Protein AF-A0A7Y4QKM7-F1 (afdb_monomer_lite)

Structure (mmCIF, N/CA/C/O backbone):
data_AF-A0A7Y4QKM7-F1
#
_entry.id   AF-A0A7Y4QKM7-F1
#
loop_
_atom_site.group_PDB
_atom_site.id
_atom_site.type_symbol
_atom_site.label_atom_id
_atom_site.label_alt_id
_atom_site.label_comp_id
_atom_site.label_asym_id
_atom_site.label_entity_id
_atom_site.label_seq_id
_atom_site.pdbx_PDB_ins_code
_atom_site.Cartn_x
_atom_site.Cartn_y
_atom_site.Cartn_z
_atom_site.occupancy
_atom_site.B_iso_or_equiv
_atom_site.auth_seq_id
_atom_site.auth_comp_id
_atom_site.auth_asym_id
_atom_site.auth_atom_id
_atom_site.pdbx_PDB_model_num
ATOM 1 N N . MET A 1 1 ? 19.599 -1.900 3.743 1.00 33.81 1 MET A N 1
ATOM 2 C CA . MET A 1 1 ? 18.566 -2.594 4.542 1.00 33.81 1 MET A CA 1
ATOM 3 C C . MET A 1 1 ? 18.642 -2.094 5.980 1.00 33.81 1 MET A C 1
ATOM 5 O O . MET A 1 1 ? 19.580 -2.445 6.684 1.00 33.81 1 MET A O 1
ATOM 9 N N . SER A 1 2 ? 17.738 -1.199 6.388 1.00 35.00 2 SER A N 1
ATOM 10 C CA . SER A 1 2 ? 17.684 -0.712 7.773 1.00 35.00 2 SER A CA 1
ATOM 11 C C . SER A 1 2 ? 17.076 -1.806 8.649 1.00 35.00 2 SER A C 1
ATOM 13 O O . SER A 1 2 ? 15.946 -2.225 8.409 1.00 35.00 2 SER A O 1
ATOM 15 N N . LYS A 1 3 ? 17.832 -2.317 9.627 1.00 39.66 3 LYS A N 1
ATOM 16 C CA . LYS A 1 3 ? 17.304 -3.240 10.639 1.00 39.66 3 LYS A CA 1
ATOM 17 C C . LYS A 1 3 ? 16.302 -2.454 11.489 1.00 39.66 3 LYS A C 1
ATOM 19 O O . LYS A 1 3 ? 16.718 -1.672 12.341 1.00 39.66 3 LYS A O 1
ATOM 24 N N . SER A 1 4 ? 15.004 -2.633 11.236 1.00 43.00 4 SER A N 1
ATOM 25 C CA . SER A 1 4 ? 13.949 -2.110 12.109 1.00 43.00 4 SER A CA 1
ATOM 26 C C . SER A 1 4 ? 14.208 -2.616 13.532 1.00 43.00 4 SER A C 1
ATOM 28 O O . SER A 1 4 ? 14.198 -3.823 13.784 1.00 43.00 4 SER A O 1
ATOM 30 N N . LYS A 1 5 ? 14.558 -1.711 14.452 1.00 53.97 5 LYS A N 1
ATOM 31 C CA . LYS A 1 5 ? 14.761 -2.053 15.863 1.00 53.97 5 LYS A CA 1
ATOM 32 C C . LYS A 1 5 ? 13.386 -2.349 16.463 1.00 53.97 5 LYS A C 1
ATOM 34 O O . LYS A 1 5 ? 12.591 -1.423 16.593 1.00 53.97 5 LYS A O 1
ATOM 39 N N . LYS A 1 6 ? 13.137 -3.609 16.844 1.00 67.38 6 LYS A N 1
ATOM 40 C CA . LYS A 1 6 ? 11.941 -4.010 17.607 1.00 67.38 6 LYS A CA 1
ATOM 41 C C . LYS A 1 6 ? 11.768 -3.097 18.825 1.00 67.38 6 LYS A C 1
ATOM 43 O O . LYS A 1 6 ? 12.729 -2.856 19.565 1.00 67.38 6 LYS A O 1
ATOM 48 N N . SER A 1 7 ? 10.573 -2.544 19.000 1.00 76.38 7 SER A N 1
ATOM 49 C CA . SER A 1 7 ? 10.248 -1.684 20.134 1.00 76.38 7 SER A CA 1
ATOM 50 C C . SER A 1 7 ? 10.134 -2.535 21.395 1.00 76.38 7 SER A C 1
ATOM 52 O O . SER A 1 7 ? 9.616 -3.646 21.365 1.00 76.38 7 SER A O 1
ATOM 54 N N . LYS A 1 8 ? 10.537 -1.993 22.551 1.00 82.56 8 LYS A N 1
ATOM 55 C CA . LYS A 1 8 ? 10.264 -2.635 23.853 1.00 82.56 8 LYS A CA 1
ATOM 56 C C . LYS A 1 8 ? 8.764 -2.748 24.159 1.00 82.56 8 LYS A C 1
ATOM 58 O O . LYS A 1 8 ? 8.395 -3.470 25.070 1.00 82.56 8 LYS A O 1
ATOM 63 N N . LEU A 1 9 ? 7.921 -2.016 23.426 1.00 86.00 9 LEU A N 1
ATOM 64 C CA . LEU A 1 9 ? 6.465 -2.100 23.536 1.00 86.00 9 LEU A CA 1
ATOM 65 C C . LEU A 1 9 ? 5.876 -3.282 22.748 1.00 86.00 9 LEU A C 1
ATOM 67 O O . LEU A 1 9 ? 4.757 -3.683 23.050 1.00 86.00 9 LEU A O 1
ATOM 71 N N . ASP A 1 10 ? 6.626 -3.871 21.805 1.00 85.94 10 ASP A N 1
ATOM 72 C CA . ASP A 1 10 ? 6.141 -4.963 20.941 1.00 85.94 10 ASP A CA 1
ATOM 73 C C . ASP A 1 10 ? 5.737 -6.195 21.760 1.00 85.94 10 ASP A C 1
ATOM 75 O O . ASP A 1 10 ? 4.755 -6.860 21.446 1.00 85.94 10 ASP A O 1
ATOM 79 N N . GLN A 1 11 ? 6.441 -6.462 22.865 1.00 89.56 11 GLN A N 1
ATOM 80 C CA . GLN A 1 11 ? 6.117 -7.566 23.777 1.00 89.56 11 GLN A CA 1
ATOM 81 C C . GLN A 1 11 ? 4.780 -7.381 24.516 1.00 89.56 11 GLN A C 1
ATOM 83 O O . GLN A 1 11 ? 4.226 -8.350 25.017 1.00 89.56 11 GLN A O 1
ATOM 88 N N . PHE A 1 12 ? 4.258 -6.152 24.564 1.00 93.00 12 PHE A N 1
ATOM 89 C CA . PHE A 1 12 ? 2.986 -5.810 25.204 1.00 93.00 12 PHE A CA 1
ATOM 90 C C . PHE A 1 12 ? 1.899 -5.444 24.187 1.00 93.00 12 PHE A C 1
ATOM 92 O O . PHE A 1 12 ? 0.858 -4.920 24.573 1.00 93.00 12 PHE A O 1
ATOM 99 N N . ALA A 1 13 ? 2.129 -5.674 22.888 1.00 87.75 13 ALA A N 1
ATOM 100 C CA . ALA A 1 13 ? 1.221 -5.249 21.824 1.00 87.75 13 ALA A CA 1
ATOM 101 C C . ALA A 1 13 ? -0.224 -5.734 22.035 1.00 87.75 13 ALA A C 1
ATOM 103 O O . ALA A 1 13 ? -1.151 -4.939 21.904 1.00 87.75 13 ALA A O 1
ATOM 104 N N . GLY A 1 14 ? -0.402 -7.009 22.401 1.00 88.38 14 GLY A N 1
ATOM 105 C CA . GLY A 1 14 ? -1.720 -7.603 22.648 1.00 88.38 14 GLY A CA 1
ATOM 106 C C . GLY A 1 14 ? -2.456 -6.922 23.802 1.00 88.38 14 GLY A C 1
ATOM 107 O O . GLY A 1 14 ? -3.531 -6.367 23.603 1.00 88.38 14 GLY A O 1
ATOM 108 N N . THR A 1 15 ? -1.830 -6.867 24.978 1.00 93.62 15 THR A N 1
ATOM 109 C CA . THR A 1 15 ? -2.421 -6.252 26.176 1.00 93.62 15 THR A CA 1
ATOM 110 C C . THR A 1 15 ? -2.696 -4.762 25.988 1.00 93.62 15 THR A C 1
ATOM 112 O O . THR A 1 15 ? -3.751 -4.272 26.376 1.00 93.62 15 THR A O 1
ATOM 115 N N . LEU A 1 16 ? -1.789 -4.022 25.341 1.00 91.38 16 LEU A N 1
ATOM 116 C CA . LEU A 1 16 ? -2.011 -2.606 25.043 1.00 91.38 16 LEU A CA 1
ATOM 117 C C . LEU A 1 16 ? -3.180 -2.401 24.072 1.00 91.38 16 LEU A C 1
ATOM 119 O O . LEU A 1 16 ? -3.938 -1.451 24.243 1.00 91.38 16 LEU A O 1
ATOM 123 N N . ALA A 1 17 ? -3.359 -3.290 23.090 1.00 89.38 17 ALA A N 1
ATOM 124 C CA . ALA A 1 17 ? -4.513 -3.252 22.197 1.00 89.38 17 ALA A CA 1
ATOM 125 C C . ALA A 1 17 ? -5.827 -3.580 22.929 1.00 89.38 17 ALA A C 1
ATOM 127 O O . ALA A 1 17 ? -6.848 -2.959 22.646 1.00 89.38 17 ALA A O 1
ATOM 128 N N . GLU A 1 18 ? -5.816 -4.516 23.880 1.00 92.75 18 GLU A N 1
ATOM 129 C CA . GLU A 1 18 ? -6.980 -4.836 24.720 1.00 92.75 18 GLU A CA 1
ATOM 130 C C . GLU A 1 18 ? -7.373 -3.652 25.609 1.00 92.75 18 GLU A C 1
ATOM 132 O O . GLU A 1 18 ? -8.519 -3.208 25.572 1.00 92.75 18 GLU A O 1
ATOM 137 N N . MET A 1 19 ? -6.408 -3.066 26.324 1.00 94.50 19 MET A N 1
ATOM 138 C CA . MET A 1 19 ? -6.629 -1.872 27.146 1.00 94.50 19 MET A CA 1
ATOM 139 C C . MET A 1 19 ? -7.175 -0.700 26.320 1.00 94.50 19 MET A C 1
ATOM 141 O O . MET A 1 19 ? -7.978 0.095 26.808 1.00 94.50 19 MET A O 1
ATOM 145 N N . ASP A 1 20 ? -6.748 -0.584 25.064 1.00 90.94 20 ASP A N 1
ATOM 146 C CA . ASP A 1 20 ? -7.218 0.450 24.150 1.00 90.94 20 ASP A CA 1
ATOM 147 C C . ASP A 1 20 ? -8.671 0.227 23.708 1.00 90.94 20 ASP A C 1
ATOM 149 O O . ASP A 1 20 ? -9.471 1.165 23.685 1.00 90.94 20 ASP A O 1
ATOM 153 N N . VAL A 1 21 ? -9.052 -1.028 23.448 1.00 89.94 21 VAL A N 1
ATOM 154 C CA . VAL A 1 21 ? -10.447 -1.424 23.191 1.00 89.94 21 VAL A CA 1
ATOM 155 C C . VAL A 1 21 ? -11.330 -1.175 24.418 1.00 89.94 21 VAL A C 1
ATOM 157 O O . VAL A 1 21 ? -12.457 -0.698 24.277 1.00 89.94 21 VAL A O 1
ATOM 160 N N . GLU A 1 22 ? -10.806 -1.416 25.620 1.00 94.00 22 GLU A N 1
ATOM 161 C CA . GLU A 1 22 ? -11.453 -1.087 26.898 1.00 94.00 22 GLU A CA 1
ATOM 162 C C . GLU A 1 22 ? -11.501 0.421 27.198 1.00 94.00 22 GLU A C 1
ATOM 164 O O . GLU A 1 22 ? -12.053 0.832 28.220 1.00 94.00 22 GLU A O 1
ATOM 169 N N . LYS A 1 23 ? -10.953 1.260 26.308 1.00 92.44 23 LYS A N 1
ATOM 170 C CA . LYS A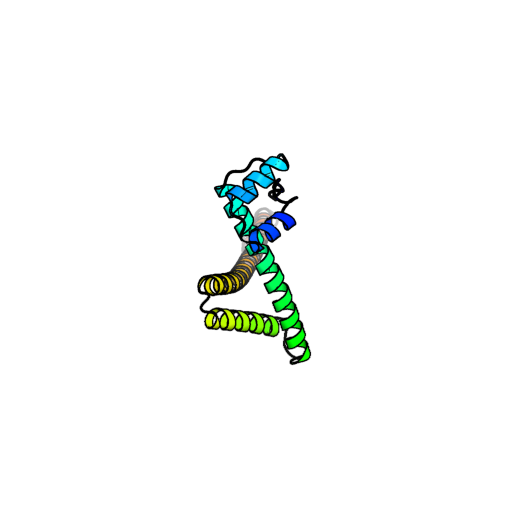 1 23 ? -10.883 2.721 26.443 1.00 92.44 23 LYS A CA 1
ATOM 171 C C . LYS A 1 23 ? -10.118 3.183 27.687 1.00 92.44 23 LYS A C 1
ATOM 173 O O . LYS A 1 23 ? -10.428 4.243 28.237 1.00 92.44 23 LYS A O 1
ATOM 178 N N . LYS A 1 24 ? -9.110 2.422 28.125 1.00 94.19 24 LYS A N 1
ATOM 179 C CA . LYS A 1 24 ? -8.171 2.885 29.154 1.00 94.19 24 LYS A CA 1
ATOM 180 C C . LYS A 1 24 ? -7.445 4.133 28.661 1.00 94.19 24 LYS A C 1
ATOM 182 O O . LYS A 1 24 ? -7.097 4.266 27.488 1.00 94.19 24 LYS A O 1
ATOM 187 N N . THR A 1 25 ? -7.211 5.063 29.572 1.00 95.88 25 THR A N 1
ATOM 188 C CA . THR A 1 25 ? -6.471 6.289 29.291 1.00 95.88 25 THR A CA 1
ATOM 189 C C . THR A 1 25 ? -4.981 6.003 29.106 1.00 95.88 25 THR A C 1
ATOM 191 O O . THR A 1 25 ? -4.430 5.025 29.620 1.00 95.88 25 THR A O 1
ATOM 194 N N . ILE A 1 26 ? -4.291 6.913 28.413 1.00 92.94 26 ILE A N 1
ATOM 195 C CA . ILE A 1 26 ? -2.835 6.848 28.230 1.00 92.94 26 ILE A CA 1
ATOM 196 C C . ILE A 1 26 ? -2.104 6.789 29.577 1.00 92.94 26 ILE A C 1
ATOM 198 O O . ILE A 1 26 ? -1.101 6.089 29.694 1.00 92.94 26 ILE A O 1
ATOM 202 N N . ASP A 1 27 ? -2.592 7.487 30.603 1.00 94.69 27 ASP A N 1
ATOM 203 C CA . ASP A 1 27 ? -1.941 7.491 31.913 1.00 94.69 27 ASP A CA 1
ATOM 204 C C . ASP A 1 27 ? -2.142 6.176 32.676 1.00 94.69 27 ASP A C 1
ATOM 206 O O . ASP A 1 27 ? -1.191 5.695 33.293 1.00 94.69 27 ASP A O 1
ATOM 210 N N . GLU A 1 28 ? -3.307 5.532 32.562 1.00 94.94 28 GLU A N 1
ATOM 211 C CA . GLU A 1 28 ? -3.530 4.187 33.113 1.00 94.94 28 GLU A CA 1
ATOM 212 C C . GLU A 1 28 ? -2.616 3.150 32.452 1.00 94.94 28 GLU A C 1
ATOM 214 O O . GLU A 1 28 ? -1.944 2.378 33.138 1.00 94.94 28 GLU A O 1
ATOM 219 N N . MET A 1 29 ? -2.520 3.168 31.120 1.00 96.25 29 MET A N 1
ATOM 220 C CA . MET A 1 29 ? -1.629 2.270 30.380 1.00 96.25 29 MET A CA 1
ATOM 221 C C . MET A 1 29 ? -0.153 2.515 30.723 1.00 96.25 29 MET A C 1
ATOM 223 O O . MET A 1 29 ? 0.634 1.574 30.817 1.00 96.25 29 MET A O 1
ATOM 227 N N . ARG A 1 30 ? 0.249 3.772 30.951 1.00 95.94 30 ARG A N 1
ATOM 228 C CA . ARG A 1 30 ? 1.613 4.109 31.393 1.00 95.94 30 ARG A CA 1
ATOM 229 C C . ARG A 1 30 ? 1.892 3.660 32.817 1.00 95.94 30 ARG A C 1
ATOM 231 O O . ARG A 1 30 ? 3.006 3.217 33.089 1.00 95.94 30 ARG A O 1
ATOM 238 N N . ALA A 1 31 ? 0.922 3.792 33.717 1.00 95.44 31 ALA A N 1
ATOM 239 C CA . ALA A 1 31 ? 1.044 3.296 35.081 1.00 95.44 31 ALA A CA 1
ATOM 240 C C . ALA A 1 31 ? 1.229 1.773 35.084 1.00 95.44 31 ALA A C 1
ATOM 242 O O . ALA A 1 31 ? 2.125 1.275 35.764 1.00 95.44 31 ALA A O 1
ATOM 243 N N . TRP A 1 32 ? 0.463 1.063 34.253 1.00 97.06 32 TRP A N 1
ATOM 244 C CA . TRP A 1 32 ? 0.621 -0.374 34.053 1.00 97.06 32 TRP A CA 1
ATOM 245 C C . TRP A 1 32 ? 2.002 -0.730 33.481 1.00 97.06 32 TRP A C 1
ATOM 247 O O . TRP A 1 32 ? 2.736 -1.493 34.102 1.00 97.06 32 TRP A O 1
ATOM 257 N N . LEU A 1 33 ? 2.429 -0.088 32.383 1.00 95.50 33 LEU A N 1
ATOM 258 C CA . LEU A 1 33 ? 3.759 -0.310 31.792 1.00 95.50 33 LEU A CA 1
ATOM 259 C C . LEU A 1 33 ? 4.896 -0.052 32.789 1.00 95.50 33 LEU A C 1
ATOM 261 O O . LEU A 1 33 ? 5.899 -0.763 32.784 1.00 95.50 33 LEU A O 1
ATOM 265 N N . LYS A 1 34 ? 4.741 0.946 33.667 1.00 94.25 34 LYS A N 1
ATOM 266 C CA . LYS A 1 34 ? 5.707 1.226 34.733 1.00 94.25 34 LYS A CA 1
ATOM 267 C C . LYS A 1 34 ? 5.778 0.079 35.747 1.00 94.25 34 LYS A C 1
ATOM 269 O O . LYS A 1 34 ? 6.877 -0.220 36.208 1.00 94.25 34 LYS A O 1
ATOM 274 N N . GLY A 1 35 ? 4.647 -0.556 36.065 1.00 92.81 35 GLY A N 1
ATOM 275 C CA . GLY A 1 35 ? 4.586 -1.788 36.861 1.00 92.81 35 GLY A CA 1
ATOM 276 C C . GLY A 1 35 ? 5.335 -2.950 36.202 1.00 92.81 35 GLY A C 1
ATOM 277 O O . GLY A 1 35 ? 6.071 -3.660 36.878 1.00 92.81 35 GLY A O 1
ATOM 278 N N . GLU A 1 36 ? 5.271 -3.039 34.873 1.00 93.75 36 GLU A N 1
ATOM 279 C CA . GLU A 1 36 ? 6.020 -3.999 34.043 1.00 93.75 36 GLU A CA 1
ATOM 280 C C . GLU A 1 36 ? 7.497 -3.602 33.803 1.00 93.75 36 GLU A C 1
ATOM 282 O O . GLU A 1 36 ? 8.199 -4.183 32.973 1.00 93.75 36 GLU A O 1
ATOM 287 N N . GLY A 1 37 ? 7.997 -2.572 34.497 1.00 92.69 37 GLY A N 1
ATOM 288 C CA . GLY A 1 37 ? 9.388 -2.117 34.395 1.00 92.69 37 GLY A CA 1
ATOM 289 C C . GLY A 1 37 ? 9.710 -1.293 33.141 1.00 92.69 37 GLY A C 1
ATOM 290 O O . GLY A 1 37 ? 10.883 -1.037 32.849 1.00 92.69 37 GLY A O 1
ATOM 291 N N . VAL A 1 38 ? 8.701 -0.837 32.395 1.00 91.38 38 VAL A N 1
ATOM 292 C CA . VAL A 1 38 ? 8.862 -0.040 31.174 1.00 91.38 38 VAL A CA 1
ATOM 293 C C . VAL A 1 38 ? 8.320 1.375 31.359 1.00 91.38 38 VAL A C 1
ATOM 295 O O . VAL A 1 38 ? 7.128 1.616 31.500 1.00 91.38 38 VAL A O 1
ATOM 298 N N . SER A 1 39 ? 9.216 2.359 31.291 1.00 91.62 39 SER A N 1
ATOM 299 C CA . SER A 1 39 ? 8.844 3.776 31.309 1.00 91.62 39 SER A CA 1
ATOM 300 C C . SER A 1 39 ? 8.810 4.344 29.892 1.00 91.62 39 SER A C 1
ATOM 302 O O . SER A 1 39 ? 9.798 4.270 29.157 1.00 91.62 39 SER A O 1
ATOM 304 N N . VAL A 1 40 ? 7.675 4.932 29.507 1.00 90.31 40 VAL A N 1
ATOM 305 C CA . VAL A 1 40 ? 7.486 5.606 28.214 1.00 90.31 40 VAL A CA 1
ATOM 306 C C . VAL A 1 40 ? 6.758 6.937 28.376 1.00 90.31 40 VAL A C 1
ATOM 308 O O . VAL A 1 40 ? 5.986 7.148 29.318 1.00 90.31 40 VAL A O 1
ATOM 311 N N . SER A 1 41 ? 7.007 7.858 27.443 1.00 90.19 41 SER A N 1
ATOM 312 C CA . SER A 1 41 ? 6.248 9.104 27.347 1.00 90.19 41 SER A CA 1
ATOM 313 C C . SER A 1 41 ? 4.845 8.851 26.791 1.00 90.19 41 SER A 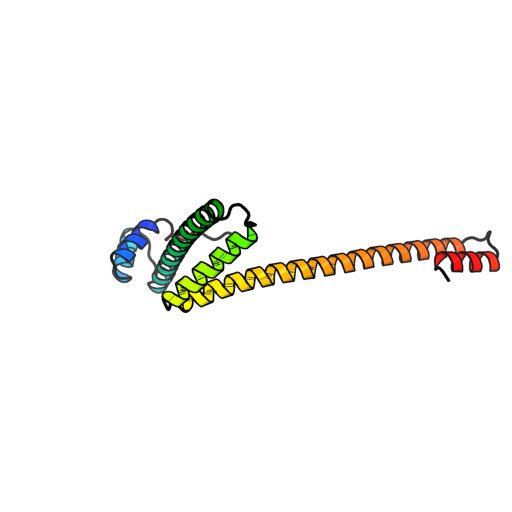C 1
ATOM 315 O O . SER A 1 41 ? 4.625 7.910 26.026 1.00 90.19 41 SER A O 1
ATOM 317 N N . SER A 1 42 ? 3.903 9.724 27.147 1.00 87.75 42 SER A N 1
A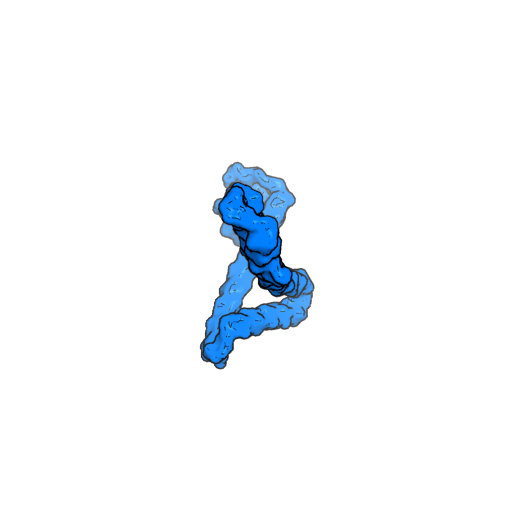TOM 318 C CA . SER A 1 42 ? 2.530 9.722 26.626 1.00 87.75 42 SER A CA 1
ATOM 319 C C . SER A 1 42 ? 2.491 9.831 25.102 1.00 87.75 42 SER A C 1
ATOM 321 O O . SER A 1 42 ? 1.822 9.032 24.456 1.00 87.75 42 SER A O 1
ATOM 323 N N . GLY A 1 43 ? 3.286 10.733 24.515 1.00 79.94 43 GLY A N 1
ATOM 324 C CA . GLY A 1 43 ? 3.390 10.862 23.058 1.00 79.94 43 GLY A CA 1
ATOM 325 C C . GLY A 1 43 ? 3.878 9.581 22.373 1.00 79.94 43 GLY A C 1
ATOM 326 O O . GLY A 1 43 ? 3.299 9.154 21.378 1.00 79.94 43 GLY A O 1
ATOM 327 N N . ARG A 1 44 ? 4.894 8.907 22.934 1.00 83.56 44 ARG A N 1
ATOM 328 C CA . ARG A 1 44 ? 5.398 7.640 22.379 1.00 83.56 44 ARG A CA 1
ATOM 329 C C . ARG A 1 44 ? 4.351 6.530 22.452 1.00 83.56 44 ARG A C 1
ATOM 331 O O . ARG A 1 44 ? 4.243 5.754 21.508 1.00 83.56 44 ARG A O 1
ATOM 338 N N . LEU A 1 45 ? 3.613 6.443 23.559 1.00 87.12 45 LEU A N 1
ATOM 339 C CA . LEU A 1 45 ? 2.558 5.446 23.712 1.00 87.12 45 LEU A CA 1
ATOM 340 C C . LEU A 1 45 ? 1.392 5.712 22.752 1.00 87.12 45 LEU A C 1
ATOM 342 O O . LEU A 1 45 ? 0.941 4.787 22.092 1.00 87.12 45 LEU A O 1
ATOM 346 N N . SER A 1 46 ? 0.975 6.972 22.605 1.00 80.06 46 SER A N 1
ATOM 347 C CA . SER A 1 46 ? -0.079 7.371 21.664 1.00 80.06 46 SER A CA 1
ATOM 348 C C . SER A 1 46 ? 0.243 6.952 20.227 1.00 80.06 46 SER A C 1
ATOM 350 O O . SER A 1 46 ? -0.575 6.308 19.579 1.00 80.06 46 SER A O 1
ATOM 352 N N . VAL A 1 47 ? 1.453 7.262 19.747 1.00 77.25 47 VAL A N 1
ATOM 353 C CA . VAL A 1 47 ? 1.907 6.877 18.397 1.00 77.25 47 VAL A CA 1
ATOM 354 C C . VAL A 1 47 ? 1.963 5.356 18.238 1.00 77.25 47 VAL A C 1
ATOM 356 O O . VAL A 1 47 ? 1.630 4.816 17.186 1.00 77.25 47 VAL A O 1
ATOM 359 N N . TYR A 1 48 ? 2.380 4.640 19.283 1.00 83.62 48 TYR A N 1
ATOM 360 C CA . TYR A 1 48 ? 2.439 3.184 19.246 1.00 83.62 48 TYR A CA 1
ATOM 361 C C . TYR A 1 48 ? 1.043 2.546 19.165 1.00 83.62 48 TYR A C 1
ATOM 363 O O . TYR A 1 48 ? 0.834 1.646 18.356 1.00 83.62 48 TYR A O 1
ATOM 371 N N . LEU A 1 49 ? 0.074 3.040 19.939 1.00 83.38 49 LEU A N 1
ATOM 372 C CA . LEU A 1 49 ? -1.317 2.577 19.879 1.00 83.38 49 LEU A CA 1
ATOM 373 C C . LEU A 1 49 ? -1.956 2.871 18.522 1.00 83.38 49 LEU A C 1
ATOM 375 O O . LEU A 1 49 ? -2.624 2.008 17.960 1.00 83.38 49 LEU A O 1
ATOM 379 N N . GLU A 1 50 ? -1.706 4.052 17.957 1.00 77.69 50 GLU A N 1
ATOM 380 C CA . GLU A 1 50 ? -2.127 4.381 16.593 1.00 77.69 50 GLU A CA 1
ATOM 381 C C . GLU A 1 50 ? -1.551 3.383 15.579 1.00 77.69 50 GLU A C 1
ATOM 383 O O . GLU A 1 50 ? -2.283 2.850 14.747 1.00 77.69 50 GLU A O 1
ATOM 388 N N . SER A 1 51 ? -0.265 3.039 15.702 1.00 72.31 51 SER A N 1
ATOM 389 C CA . SER A 1 51 ? 0.353 2.008 14.865 1.00 72.31 51 SER A CA 1
ATOM 390 C C . SER A 1 51 ? -0.299 0.631 15.034 1.00 72.31 51 SER A C 1
ATOM 392 O O . SER A 1 51 ? -0.462 -0.071 14.038 1.00 72.31 51 SER A O 1
ATOM 394 N N . LEU A 1 52 ? -0.668 0.226 16.254 1.00 77.38 52 LEU A N 1
ATOM 395 C CA . LEU A 1 52 ? -1.361 -1.046 16.496 1.00 77.38 52 LEU A CA 1
ATOM 396 C C . LEU A 1 52 ? -2.761 -1.064 15.881 1.00 77.38 52 LEU A C 1
ATOM 398 O O . LEU A 1 52 ? -3.140 -2.055 15.256 1.00 77.38 52 LEU A O 1
ATOM 402 N N . ARG A 1 53 ? -3.514 0.034 16.014 1.00 81.00 53 ARG A N 1
ATOM 403 C CA . ARG A 1 53 ? -4.824 0.192 15.369 1.00 81.00 53 ARG A CA 1
ATOM 404 C C . ARG A 1 53 ? -4.692 0.068 13.856 1.00 81.00 53 ARG A C 1
ATOM 406 O O . ARG A 1 53 ? -5.401 -0.730 13.256 1.00 81.00 53 ARG A O 1
ATOM 413 N N . ASN A 1 54 ? -3.732 0.775 13.265 1.00 73.38 54 ASN A N 1
ATOM 414 C CA . ASN A 1 54 ? -3.488 0.738 11.825 1.00 73.38 54 ASN A CA 1
ATOM 415 C C . ASN A 1 54 ? -3.092 -0.665 11.341 1.00 73.38 54 ASN A C 1
ATOM 417 O O . ASN A 1 54 ? -3.585 -1.111 10.310 1.00 73.38 54 ASN A O 1
ATOM 421 N N . LEU A 1 55 ? -2.244 -1.386 12.084 1.00 71.12 55 LEU A N 1
ATOM 422 C CA . LEU A 1 55 ? -1.874 -2.766 11.747 1.00 71.12 55 LEU A CA 1
ATOM 423 C C . LEU A 1 55 ? -3.081 -3.707 11.790 1.00 71.12 55 LEU A C 1
ATOM 425 O O . LEU A 1 55 ? -3.299 -4.460 10.847 1.00 71.12 55 LEU A O 1
ATOM 429 N N . LYS A 1 56 ? -3.909 -3.612 12.833 1.00 74.94 56 LYS A N 1
ATOM 430 C CA . LYS A 1 56 ? -5.134 -4.411 12.941 1.00 74.94 56 LYS A CA 1
ATOM 431 C C . LYS A 1 56 ? -6.118 -4.104 11.810 1.00 74.94 56 LYS A C 1
ATOM 433 O O . LYS A 1 56 ? -6.741 -5.016 11.277 1.00 74.94 56 LYS A O 1
ATOM 438 N N . GLU A 1 57 ? -6.257 -2.836 11.431 1.00 70.56 57 GLU A N 1
ATOM 439 C CA . GLU A 1 57 ? -7.088 -2.447 10.289 1.00 70.56 57 GLU A CA 1
ATOM 440 C C . GLU A 1 57 ? -6.544 -2.980 8.957 1.00 70.56 57 GLU A C 1
ATOM 442 O O . GLU A 1 57 ? -7.332 -3.360 8.087 1.00 70.56 57 GLU A O 1
ATOM 447 N N . LEU A 1 58 ? -5.220 -3.027 8.787 1.00 65.75 58 LEU A N 1
ATOM 448 C CA . LEU A 1 58 ? -4.584 -3.609 7.605 1.00 65.75 58 LEU A CA 1
ATOM 449 C C . LEU A 1 58 ? -4.817 -5.119 7.525 1.00 65.75 58 LEU A C 1
ATOM 451 O O . LEU A 1 58 ? -5.204 -5.594 6.461 1.00 65.75 58 LEU A O 1
ATOM 455 N N . ASP A 1 59 ? -4.665 -5.850 8.630 1.00 69.44 59 ASP A N 1
ATOM 456 C CA . ASP A 1 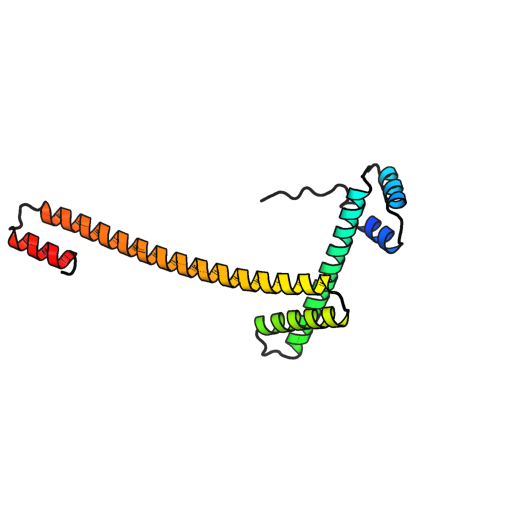59 ? -4.948 -7.291 8.674 1.00 69.44 59 ASP A CA 1
ATOM 457 C C . ASP A 1 59 ? -6.419 -7.576 8.341 1.00 69.44 59 ASP A C 1
ATOM 459 O O . ASP A 1 59 ? -6.717 -8.379 7.461 1.00 69.44 59 ASP A O 1
ATOM 463 N N . GLN A 1 60 ? -7.353 -6.823 8.931 1.00 70.69 60 GLN A N 1
ATOM 464 C CA . GLN A 1 60 ? -8.781 -6.935 8.607 1.00 70.69 60 GLN A CA 1
ATOM 465 C C . GLN A 1 60 ? -9.089 -6.609 7.139 1.00 70.69 60 GLN A C 1
ATOM 467 O O . GLN A 1 60 ? -9.990 -7.196 6.536 1.00 70.69 60 GLN A O 1
ATOM 472 N N . SER A 1 61 ? -8.363 -5.654 6.557 1.00 68.88 61 SER A N 1
ATOM 473 C CA . SER A 1 61 ? -8.518 -5.292 5.148 1.00 68.88 61 SER A CA 1
ATOM 474 C C . SER A 1 61 ? -7.951 -6.370 4.224 1.00 68.88 61 SER A C 1
ATOM 476 O O . SER A 1 61 ? -8.543 -6.624 3.176 1.00 68.88 61 SER A O 1
ATOM 478 N N . ASN A 1 62 ? -6.855 -7.026 4.615 1.00 65.62 62 ASN A N 1
ATOM 479 C CA . ASN A 1 62 ? -6.283 -8.158 3.888 1.00 65.62 62 ASN A CA 1
ATOM 480 C C . ASN A 1 62 ? -7.230 -9.359 3.899 1.00 65.62 62 ASN A C 1
ATOM 482 O O . ASN A 1 62 ? -7.524 -9.883 2.828 1.00 65.62 62 ASN A O 1
ATOM 486 N N . ASP A 1 63 ? -7.788 -9.722 5.056 1.00 73.06 63 ASP A N 1
ATOM 487 C CA . ASP A 1 63 ? -8.779 -10.801 5.155 1.00 73.06 63 ASP A CA 1
ATOM 488 C C . ASP A 1 63 ? -9.990 -10.528 4.251 1.00 73.06 63 ASP A C 1
ATOM 490 O O . ASP A 1 63 ? -10.469 -11.405 3.528 1.00 73.06 63 ASP A O 1
ATOM 494 N N . LEU A 1 64 ? -10.481 -9.284 4.248 1.00 71.62 64 LEU A N 1
ATOM 495 C CA . LEU A 1 64 ? -11.603 -8.886 3.400 1.00 71.62 64 LEU A CA 1
ATOM 496 C C . LEU A 1 64 ? -11.235 -8.921 1.908 1.00 71.62 64 LEU A C 1
ATOM 498 O O . LEU A 1 64 ? -12.063 -9.300 1.078 1.00 71.62 64 LEU A O 1
ATOM 502 N N . LEU A 1 65 ? -10.003 -8.546 1.556 1.00 69.94 65 LEU A N 1
ATOM 503 C CA . LEU A 1 65 ? -9.495 -8.627 0.189 1.00 69.94 65 LEU A CA 1
ATOM 504 C C . LEU A 1 65 ? -9.381 -10.084 -0.274 1.00 69.94 65 LEU A C 1
ATOM 506 O O . LEU A 1 65 ? -9.786 -10.385 -1.395 1.00 69.94 65 LEU A O 1
ATOM 510 N N . GLU A 1 66 ? -8.870 -10.985 0.564 1.00 73.88 66 GLU A N 1
ATOM 511 C CA . GLU A 1 66 ? -8.773 -12.415 0.255 1.00 73.88 66 GLU A CA 1
ATOM 512 C C . GLU A 1 66 ? -10.158 -13.026 0.035 1.00 73.88 66 GLU A C 1
ATOM 514 O O . GLU A 1 66 ? -10.403 -13.635 -1.009 1.00 73.88 66 GLU A O 1
ATOM 519 N N . GLN A 1 67 ? -11.102 -12.759 0.941 1.00 78.00 67 GLN A N 1
ATOM 520 C CA . GLN A 1 67 ? -12.492 -13.198 0.797 1.00 78.00 67 GLN A CA 1
ATOM 521 C C . GLN A 1 67 ? -13.135 -12.644 -0.479 1.00 78.00 67 GLN A C 1
ATOM 523 O O . GLN A 1 67 ? -13.845 -13.358 -1.192 1.00 78.00 67 GLN A O 1
ATOM 528 N N . PHE A 1 68 ? -12.872 -11.374 -0.802 1.00 79.06 68 PHE A N 1
ATOM 529 C CA . PHE A 1 68 ? -13.363 -10.760 -2.029 1.00 79.06 68 PHE A CA 1
ATOM 530 C C . PHE A 1 68 ? -12.779 -11.438 -3.272 1.00 79.06 68 PHE A C 1
ATOM 532 O O . PHE A 1 68 ? -13.528 -11.741 -4.203 1.00 79.06 68 PHE A O 1
ATOM 539 N N . GLN A 1 69 ? -11.468 -11.695 -3.298 1.00 74.19 69 GLN A N 1
ATOM 540 C CA . GLN A 1 69 ? -10.788 -12.367 -4.409 1.00 74.19 69 GLN A CA 1
ATOM 541 C C . GLN A 1 69 ? -11.300 -13.794 -4.605 1.00 74.19 69 GLN A C 1
ATOM 543 O O . GLN A 1 69 ? -11.536 -14.215 -5.739 1.00 74.19 69 GLN A O 1
ATOM 548 N N . GLU A 1 70 ? -11.503 -14.535 -3.519 1.00 79.31 70 GLU A N 1
ATOM 549 C CA . GLU A 1 70 ? -12.041 -15.890 -3.568 1.00 79.31 70 GLU A CA 1
ATOM 550 C C . GLU A 1 70 ? -13.484 -15.894 -4.092 1.00 79.31 70 GLU A C 1
ATOM 552 O O . GLU A 1 70 ? -13.818 -16.636 -5.023 1.00 79.31 70 GLU A O 1
ATOM 557 N N . PHE A 1 71 ? -14.324 -14.986 -3.584 1.00 81.81 71 PHE A N 1
ATOM 558 C CA . PHE A 1 71 ? -15.688 -14.793 -4.071 1.00 81.81 71 PHE A CA 1
ATOM 559 C C . PHE A 1 71 ? -15.725 -14.447 -5.566 1.00 81.81 71 PHE A C 1
ATOM 561 O O . PHE A 1 71 ? -16.488 -15.051 -6.328 1.00 81.81 71 PHE A O 1
ATOM 568 N N . THR A 1 72 ? -14.896 -13.498 -6.009 1.00 80.38 72 THR A N 1
ATOM 569 C CA . THR A 1 72 ? -14.877 -13.058 -7.412 1.00 80.38 72 THR A CA 1
ATOM 570 C C . THR A 1 72 ? -14.344 -14.130 -8.347 1.00 80.38 72 THR A C 1
ATOM 572 O O . THR A 1 72 ? -14.942 -14.308 -9.403 1.00 80.38 72 THR A O 1
ATOM 575 N N . ARG A 1 73 ? -13.311 -14.893 -7.969 1.00 79.81 73 ARG A N 1
ATOM 576 C CA . ARG A 1 73 ? -12.832 -16.037 -8.768 1.00 79.81 73 ARG A CA 1
ATOM 577 C C . ARG A 1 73 ? -13.888 -17.130 -8.897 1.00 79.81 73 ARG A C 1
ATOM 579 O O . ARG A 1 73 ? -14.066 -17.680 -9.977 1.00 79.81 73 ARG A O 1
ATOM 586 N N . LYS A 1 74 ? -14.627 -17.418 -7.822 1.00 85.12 74 LYS A N 1
ATOM 587 C CA . LYS A 1 74 ? -15.711 -18.411 -7.846 1.00 85.12 74 LYS A CA 1
ATOM 588 C C . LYS A 1 74 ? -16.883 -17.977 -8.729 1.00 85.12 74 LYS A C 1
ATOM 590 O O . LYS A 1 74 ? -17.518 -18.816 -9.361 1.00 85.12 74 LYS A O 1
ATOM 595 N N . LYS A 1 75 ? -17.206 -16.681 -8.746 1.00 88.19 75 LYS A N 1
ATOM 596 C CA . LYS A 1 75 ? -18.325 -16.125 -9.524 1.00 88.19 75 LYS A CA 1
ATOM 597 C C . LYS A 1 75 ? -17.965 -15.787 -10.967 1.00 88.19 75 LYS A C 1
ATOM 599 O O . LYS A 1 75 ? -18.842 -15.846 -11.819 1.00 88.19 75 LYS A O 1
ATOM 604 N N . ASN A 1 76 ? -16.710 -15.439 -11.226 1.00 87.25 76 ASN A N 1
ATOM 605 C CA . ASN A 1 76 ? -16.211 -15.017 -12.528 1.00 87.25 76 ASN A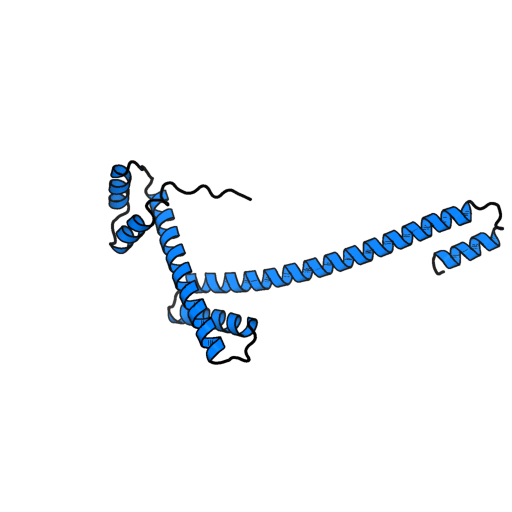 CA 1
ATOM 606 C C . ASN A 1 76 ? -14.867 -15.714 -12.816 1.00 87.25 76 ASN A C 1
ATOM 608 O O . ASN A 1 76 ? -13.814 -15.077 -12.738 1.00 87.25 76 ASN A O 1
ATOM 612 N N . PRO A 1 77 ? -14.881 -17.023 -13.120 1.00 85.94 77 PRO A N 1
ATOM 613 C CA . PRO A 1 77 ? -13.657 -17.807 -13.302 1.00 85.94 77 PRO A CA 1
ATOM 614 C C . PRO A 1 77 ? -12.817 -17.343 -14.499 1.00 85.94 77 PRO A C 1
ATOM 616 O O . PRO A 1 77 ? -11.597 -17.478 -14.477 1.00 85.94 77 PRO A O 1
ATOM 619 N N . ASP A 1 78 ? -13.451 -16.733 -15.503 1.00 92.12 78 ASP A N 1
ATOM 620 C CA . ASP A 1 78 ? -12.782 -16.245 -16.715 1.00 92.12 78 ASP A CA 1
ATOM 621 C C . ASP A 1 78 ? -12.091 -14.886 -16.519 1.00 92.12 78 ASP A C 1
ATOM 623 O O . ASP A 1 78 ? -11.442 -14.363 -17.430 1.00 92.12 78 ASP A O 1
ATOM 627 N N . TRP A 1 79 ? -12.238 -14.258 -15.347 1.00 87.19 79 TRP A N 1
ATOM 628 C CA . TRP A 1 79 ? -11.586 -12.983 -15.083 1.00 87.19 79 TRP A CA 1
ATOM 629 C C . TRP A 1 79 ? -10.091 -13.169 -14.873 1.00 87.19 79 TRP A C 1
ATOM 631 O O . TRP A 1 79 ? -9.638 -13.958 -14.043 1.00 87.19 79 TRP A O 1
ATOM 641 N N . SER A 1 80 ? -9.307 -12.353 -15.576 1.00 86.06 80 SER A N 1
ATOM 642 C CA . SER A 1 80 ? -7.873 -12.286 -15.329 1.00 86.06 80 SER A CA 1
ATOM 643 C C . SER A 1 80 ? -7.592 -11.831 -13.886 1.00 86.06 80 SER A C 1
ATOM 645 O O . SER A 1 80 ? -8.366 -11.051 -13.315 1.00 86.06 80 SER A O 1
ATOM 647 N N . PRO A 1 81 ? -6.460 -12.242 -13.284 1.00 78.75 81 PRO A N 1
ATOM 648 C CA . PRO A 1 81 ? -6.069 -11.786 -11.949 1.00 78.75 81 PRO A CA 1
ATOM 649 C C . PRO A 1 81 ? -6.037 -10.257 -11.807 1.00 78.75 81 PRO A C 1
ATOM 651 O O . PRO A 1 81 ? -6.375 -9.725 -10.751 1.00 78.75 81 PRO A O 1
ATOM 654 N N . GLU A 1 82 ? -5.678 -9.544 -12.880 1.00 79.38 82 GLU A N 1
ATOM 655 C CA . GLU A 1 82 ? -5.693 -8.078 -12.919 1.00 79.38 82 GLU A CA 1
ATOM 656 C C . GLU A 1 82 ? -7.116 -7.523 -12.794 1.00 79.38 82 GLU A C 1
ATOM 658 O O . GLU A 1 82 ? -7.355 -6.592 -12.027 1.00 79.38 82 GLU A O 1
ATOM 663 N N . LYS A 1 83 ? -8.084 -8.123 -13.501 1.00 82.19 83 LYS A N 1
ATOM 664 C CA . LYS A 1 83 ? -9.488 -7.703 -13.445 1.00 82.19 83 LYS A CA 1
ATOM 665 C C . LYS A 1 83 ? -10.092 -7.942 -12.062 1.00 82.19 83 LYS A C 1
ATOM 667 O O . LYS A 1 83 ? -10.810 -7.078 -11.559 1.00 82.19 83 LYS A O 1
ATOM 672 N N . VAL A 1 84 ? -9.769 -9.073 -11.434 1.00 81.44 84 VAL A N 1
ATOM 673 C CA . VAL A 1 84 ? -10.167 -9.376 -10.050 1.00 81.44 84 VAL A CA 1
ATOM 674 C C . VAL A 1 84 ? -9.616 -8.322 -9.087 1.00 81.44 84 VAL A C 1
ATOM 676 O O . VAL A 1 84 ? -10.373 -7.764 -8.292 1.00 81.44 84 VAL A O 1
ATOM 679 N N . ARG A 1 85 ? -8.324 -7.985 -9.200 1.00 76.12 85 ARG A N 1
ATOM 680 C CA . ARG A 1 85 ? -7.687 -6.972 -8.346 1.00 76.12 85 ARG A CA 1
ATOM 681 C C . ARG A 1 85 ? -8.309 -5.589 -8.528 1.00 76.12 85 ARG A C 1
ATOM 683 O O . ARG A 1 85 ? -8.658 -4.962 -7.533 1.00 76.12 85 ARG A O 1
ATOM 690 N N . GLN A 1 86 ? -8.502 -5.142 -9.772 1.00 79.56 86 GLN A N 1
ATOM 691 C CA . GLN A 1 86 ? -9.109 -3.837 -10.056 1.00 79.56 86 GLN A CA 1
ATOM 692 C C . GLN A 1 86 ? -10.525 -3.742 -9.482 1.00 79.56 86 GLN A C 1
ATOM 694 O O . GLN A 1 86 ? -10.864 -2.748 -8.853 1.00 79.56 86 GLN A O 1
ATOM 699 N N . THR A 1 87 ? -11.322 -4.804 -9.623 1.00 82.50 87 THR A N 1
ATOM 700 C CA . THR A 1 87 ? -12.682 -4.836 -9.066 1.00 82.50 87 THR A CA 1
ATOM 701 C C . THR A 1 87 ? -12.661 -4.765 -7.533 1.00 82.50 87 THR A C 1
ATOM 703 O O . THR A 1 87 ? -13.539 -4.150 -6.936 1.00 82.50 87 THR A O 1
ATOM 706 N N . GLY A 1 88 ? -11.641 -5.344 -6.889 1.00 80.12 88 GLY A N 1
ATOM 707 C CA . GLY A 1 88 ? -11.421 -5.202 -5.449 1.00 80.12 88 GLY A CA 1
ATOM 708 C C . GLY A 1 88 ? -11.120 -3.758 -5.050 1.00 80.12 88 GLY A C 1
ATOM 709 O O . GLY A 1 88 ? -11.768 -3.228 -4.153 1.00 80.12 88 GLY A O 1
ATOM 710 N N . ILE A 1 89 ? -10.198 -3.094 -5.753 1.00 78.00 89 ILE A N 1
ATOM 711 C CA . ILE A 1 89 ? -9.887 -1.672 -5.527 1.00 78.00 89 ILE A CA 1
ATOM 712 C C . ILE A 1 89 ? -11.154 -0.820 -5.680 1.00 78.00 89 ILE A C 1
ATOM 714 O O . ILE A 1 89 ? -11.476 -0.042 -4.783 1.00 78.00 89 ILE A O 1
ATOM 718 N N . ASP A 1 90 ? -11.914 -1.018 -6.760 1.00 80.88 90 ASP A N 1
ATOM 719 C CA . ASP A 1 90 ? -13.151 -0.277 -7.030 1.00 80.88 90 ASP A CA 1
ATOM 720 C C . ASP A 1 90 ? -14.195 -0.494 -5.918 1.00 80.88 90 ASP A C 1
ATOM 722 O O . ASP A 1 90 ? -14.840 0.456 -5.465 1.00 80.88 90 ASP A O 1
ATOM 726 N N . PHE A 1 91 ? -14.325 -1.732 -5.425 1.00 82.12 91 PHE A N 1
ATOM 727 C CA . PHE A 1 91 ? -15.200 -2.068 -4.302 1.00 82.12 91 PHE A CA 1
ATOM 728 C C . PHE A 1 91 ? -14.795 -1.332 -3.020 1.00 82.12 91 PHE A C 1
ATOM 730 O O . PHE A 1 91 ? -15.641 -0.709 -2.374 1.00 82.12 91 PHE A O 1
ATOM 737 N N . PHE A 1 92 ? -13.510 -1.356 -2.658 1.00 77.94 92 PHE A N 1
ATOM 738 C CA . PHE A 1 92 ? -13.015 -0.668 -1.465 1.00 77.94 92 PHE A CA 1
ATOM 739 C C . PHE A 1 92 ? -13.172 0.853 -1.577 1.00 77.94 92 PHE A C 1
ATOM 741 O O . PHE A 1 92 ? -13.621 1.491 -0.623 1.00 77.94 92 PHE A O 1
ATOM 748 N N . VAL A 1 93 ? -12.903 1.439 -2.747 1.00 78.12 93 VAL A N 1
ATOM 749 C CA . VAL A 1 93 ? -13.158 2.863 -3.011 1.00 78.12 93 VAL A CA 1
ATOM 750 C C . VAL A 1 93 ? -14.637 3.190 -2.794 1.00 78.12 93 VAL A C 1
ATOM 752 O O . VAL A 1 93 ? -14.952 4.069 -1.990 1.00 78.12 93 VAL A O 1
ATOM 755 N N . ALA A 1 94 ? -15.554 2.448 -3.419 1.00 74.62 94 ALA A N 1
ATOM 756 C CA . ALA A 1 94 ? -16.991 2.653 -3.244 1.00 74.62 94 ALA A CA 1
ATOM 757 C C . ALA A 1 94 ? -17.425 2.504 -1.774 1.00 74.62 94 ALA A C 1
ATOM 759 O O . ALA A 1 94 ? -18.230 3.293 -1.273 1.00 74.62 94 ALA A O 1
ATOM 760 N N . HIS A 1 95 ? -16.851 1.536 -1.056 1.00 77.12 95 HIS A N 1
ATOM 761 C CA . HIS A 1 95 ? -17.138 1.309 0.355 1.00 77.12 95 HIS A CA 1
ATOM 762 C C . HIS A 1 95 ? -16.685 2.475 1.247 1.00 77.12 95 HIS A C 1
ATOM 764 O O . HIS A 1 95 ? -17.427 2.891 2.140 1.00 77.12 95 HIS A O 1
ATOM 770 N N . THR A 1 96 ? -15.499 3.038 0.996 1.00 78.75 96 THR A N 1
ATOM 771 C CA . THR A 1 96 ? -14.999 4.200 1.754 1.00 78.75 96 THR A CA 1
ATOM 772 C C . THR A 1 96 ? -15.820 5.461 1.502 1.00 78.75 96 THR A C 1
ATOM 774 O O . THR A 1 96 ? -16.143 6.175 2.453 1.00 78.75 96 THR A O 1
ATOM 777 N N . VAL A 1 97 ? -16.256 5.684 0.256 1.00 77.69 97 VAL A N 1
ATOM 778 C CA . VAL A 1 97 ? -17.178 6.775 -0.095 1.00 77.69 97 VAL A CA 1
ATOM 779 C C . VAL A 1 97 ? -18.513 6.607 0.633 1.00 77.69 97 VAL A C 1
ATOM 781 O O . VAL A 1 97 ? -18.987 7.551 1.265 1.00 77.69 97 VAL A O 1
ATOM 784 N N . ALA A 1 98 ? -19.093 5.402 0.621 1.00 76.38 98 ALA A N 1
ATOM 785 C CA . ALA A 1 98 ? -20.351 5.116 1.314 1.00 76.38 98 ALA A CA 1
ATOM 786 C C . ALA A 1 98 ? -20.252 5.342 2.834 1.00 76.38 98 ALA A C 1
ATOM 788 O O . ALA A 1 98 ? -21.190 5.844 3.452 1.00 76.38 98 ALA A O 1
ATOM 789 N N . LYS A 1 99 ? -19.097 5.026 3.433 1.00 81.81 99 LYS A N 1
ATOM 790 C CA . LYS A 1 99 ? -18.806 5.263 4.855 1.00 81.81 99 LYS A CA 1
ATOM 791 C C . LYS A 1 99 ? -18.399 6.702 5.187 1.00 81.81 99 LYS A C 1
ATOM 793 O O . LYS A 1 99 ? -18.215 7.006 6.362 1.00 81.81 99 LYS A O 1
ATOM 798 N N . LYS A 1 100 ? -18.285 7.587 4.189 1.00 84.94 100 LYS A N 1
ATOM 799 C CA . LYS A 1 100 ? -17.787 8.968 4.335 1.00 84.94 100 LYS A CA 1
ATOM 800 C C . LYS A 1 100 ? -16.403 9.040 4.997 1.00 84.94 100 LYS A C 1
ATOM 802 O O . LYS A 1 100 ? -16.089 10.008 5.686 1.00 84.94 100 LYS A O 1
ATOM 807 N N . ASP A 1 101 ? -15.570 8.025 4.775 1.00 79.38 101 ASP A N 1
ATOM 808 C CA . ASP A 1 101 ? -14.220 7.950 5.333 1.00 79.38 101 ASP A CA 1
ATOM 809 C C . ASP A 1 101 ? -13.205 8.534 4.340 1.00 79.38 101 ASP A C 1
ATOM 811 O O . ASP A 1 101 ? -12.596 7.831 3.527 1.00 79.38 101 ASP A O 1
ATOM 815 N N . ALA A 1 102 ? -13.064 9.860 4.382 1.00 75.00 102 ALA A N 1
ATOM 816 C CA . ALA A 1 102 ? -12.212 10.608 3.459 1.00 75.00 102 ALA A CA 1
ATOM 817 C C . ALA A 1 102 ? -10.722 10.236 3.576 1.00 75.00 102 ALA A C 1
ATOM 819 O O . ALA A 1 102 ? -10.009 10.232 2.571 1.00 75.00 102 ALA A O 1
ATOM 820 N N . ASN A 1 103 ? -10.255 9.878 4.776 1.00 71.25 103 ASN A N 1
ATOM 821 C CA . ASN A 1 103 ? -8.858 9.511 5.009 1.00 71.25 103 ASN A CA 1
ATOM 822 C C . ASN A 1 103 ? -8.533 8.146 4.391 1.00 71.25 103 ASN A C 1
ATOM 824 O O . ASN A 1 103 ? -7.505 7.995 3.719 1.00 71.25 103 ASN A O 1
ATOM 828 N N . LYS A 1 104 ? -9.429 7.160 4.547 1.00 69.69 104 LYS A N 1
ATOM 829 C CA . LYS A 1 104 ? -9.255 5.849 3.905 1.00 69.69 104 LYS A CA 1
ATOM 830 C C . LYS A 1 104 ? -9.400 5.936 2.390 1.00 69.69 104 LYS A C 1
ATOM 832 O O . LYS A 1 104 ? -8.601 5.326 1.683 1.00 69.69 104 LYS A O 1
ATOM 837 N N . PHE A 1 105 ? -10.328 6.751 1.888 1.00 71.75 105 PHE A N 1
ATOM 838 C CA . PHE A 1 105 ? -10.432 7.029 0.453 1.00 71.75 105 PHE A CA 1
ATOM 839 C C . PHE A 1 105 ? -9.114 7.580 -0.113 1.00 71.75 105 PHE A C 1
ATOM 841 O O . PHE A 1 105 ? -8.574 7.025 -1.070 1.00 71.75 105 PHE A O 1
ATOM 848 N N . ALA A 1 106 ? -8.553 8.623 0.512 1.00 66.69 106 ALA A N 1
ATOM 849 C CA . ALA A 1 106 ? -7.294 9.225 0.073 1.00 66.69 106 ALA A CA 1
ATOM 850 C C . ALA A 1 106 ? -6.138 8.213 0.082 1.00 66.69 106 ALA A C 1
ATOM 852 O O . ALA A 1 106 ? -5.338 8.176 -0.855 1.00 66.69 106 ALA A O 1
ATOM 853 N N . THR A 1 107 ? -6.081 7.351 1.099 1.00 69.31 107 THR A N 1
ATOM 854 C CA . THR A 1 107 ? -5.067 6.295 1.211 1.00 69.31 107 THR A CA 1
ATOM 855 C C . THR A 1 107 ? -5.178 5.275 0.078 1.00 69.31 107 THR A C 1
ATOM 857 O O . THR A 1 107 ? -4.183 5.001 -0.591 1.00 69.31 107 THR A O 1
ATOM 860 N N . ILE A 1 108 ? -6.379 4.754 -0.190 1.00 68.62 108 ILE A N 1
ATOM 861 C CA . ILE A 1 108 ? -6.606 3.745 -1.237 1.00 68.62 108 ILE A CA 1
ATOM 862 C C . ILE A 1 108 ? -6.286 4.314 -2.622 1.00 68.62 108 ILE A C 1
ATOM 864 O O . ILE A 1 108 ? -5.578 3.678 -3.401 1.00 68.62 108 ILE A O 1
ATOM 868 N N . VAL A 1 109 ? -6.743 5.537 -2.910 1.00 71.00 109 VAL A N 1
ATOM 869 C CA . VAL A 1 109 ? -6.460 6.208 -4.187 1.00 71.00 109 VAL A CA 1
ATOM 870 C C . VAL A 1 109 ? -4.962 6.466 -4.352 1.00 71.00 109 VAL A C 1
ATOM 872 O O . VAL A 1 109 ? -4.418 6.249 -5.432 1.00 71.00 109 VAL A O 1
ATOM 875 N N . THR A 1 110 ? -4.269 6.877 -3.288 1.00 65.56 110 THR A N 1
ATOM 876 C CA . THR A 1 110 ? -2.815 7.095 -3.327 1.00 65.56 110 THR A CA 1
ATOM 877 C C . THR A 1 110 ? -2.055 5.790 -3.576 1.00 65.56 110 THR A C 1
ATOM 879 O O . THR A 1 110 ? -1.088 5.783 -4.336 1.00 65.56 110 THR A O 1
ATOM 882 N N . LEU A 1 111 ? -2.484 4.676 -2.975 1.00 61.78 111 LEU A N 1
ATOM 883 C CA . LEU A 1 111 ? -1.876 3.361 -3.194 1.00 61.78 111 LEU A CA 1
ATOM 884 C C . LEU A 1 111 ? -2.074 2.866 -4.637 1.00 61.78 111 LEU A C 1
ATOM 886 O O . LEU A 1 111 ? -1.089 2.481 -5.267 1.00 61.78 111 LEU A O 1
ATOM 890 N N . ASP A 1 112 ? -3.292 2.955 -5.187 1.00 69.75 112 ASP A N 1
ATOM 891 C CA . ASP A 1 112 ? -3.575 2.602 -6.592 1.00 69.75 112 ASP A CA 1
ATOM 892 C C . ASP A 1 112 ? -2.762 3.473 -7.562 1.00 69.75 112 ASP A C 1
ATOM 894 O O . ASP A 1 112 ? -2.104 2.971 -8.478 1.00 69.75 112 ASP A O 1
ATOM 898 N N . GLN A 1 113 ? -2.717 4.787 -7.320 1.00 68.62 113 GLN A N 1
ATOM 899 C CA . GLN A 1 113 ? -1.902 5.699 -8.119 1.00 68.62 113 GLN A CA 1
ATOM 900 C C . GLN A 1 113 ? -0.418 5.342 -8.043 1.00 68.62 113 GLN A C 1
ATOM 902 O O . GLN A 1 113 ? 0.235 5.261 -9.081 1.00 68.62 113 GLN A O 1
ATOM 907 N N . ASN A 1 114 ? 0.127 5.090 -6.852 1.00 57.88 114 ASN A N 1
ATOM 908 C CA . ASN A 1 114 ? 1.533 4.723 -6.687 1.00 57.88 114 ASN A CA 1
ATOM 909 C C . ASN A 1 114 ? 1.884 3.411 -7.397 1.00 57.88 114 ASN A C 1
ATOM 911 O O . ASN A 1 114 ? 2.958 3.322 -7.994 1.00 57.88 114 ASN A O 1
ATOM 915 N N . GLU A 1 115 ? 0.992 2.418 -7.399 1.00 61.44 115 GLU A N 1
ATOM 916 C CA . GLU A 1 115 ? 1.191 1.179 -8.155 1.00 61.44 115 GLU A CA 1
ATOM 917 C C . GLU A 1 115 ? 1.201 1.448 -9.670 1.00 61.44 115 GLU A C 1
ATOM 919 O O . GLU A 1 115 ? 2.113 1.013 -10.382 1.00 61.44 115 GLU A O 1
ATOM 924 N N . ARG A 1 116 ? 0.241 2.237 -10.170 1.00 65.19 116 ARG A N 1
ATOM 925 C CA . ARG A 1 116 ? 0.166 2.630 -11.588 1.00 65.19 116 ARG A CA 1
ATOM 926 C C . ARG A 1 116 ? 1.382 3.455 -12.021 1.00 65.19 116 ARG A C 1
ATOM 928 O O . ARG A 1 116 ? 1.979 3.187 -13.069 1.00 65.19 116 ARG A O 1
ATOM 935 N N . PHE A 1 117 ? 1.815 4.414 -11.202 1.00 54.34 117 PHE A N 1
ATOM 936 C CA . PHE A 1 117 ? 3.022 5.209 -11.441 1.00 54.34 117 PHE A CA 1
ATOM 937 C C . PHE A 1 117 ? 4.294 4.360 -11.351 1.00 54.34 117 PHE A C 1
ATOM 939 O O . PHE A 1 117 ? 5.215 4.567 -12.141 1.00 54.34 117 PHE A O 1
ATOM 946 N N . GLY A 1 118 ? 4.346 3.385 -10.441 1.00 56.38 118 GLY A N 1
ATOM 947 C CA . GLY A 1 118 ? 5.439 2.422 -10.321 1.00 56.38 118 GLY A CA 1
ATOM 948 C C . GLY A 1 118 ? 5.605 1.580 -11.585 1.00 56.38 118 GLY A C 1
ATOM 949 O O . GLY A 1 118 ? 6.700 1.540 -12.149 1.00 56.38 118 GLY A O 1
ATOM 950 N N . LYS A 1 119 ? 4.509 1.000 -12.095 1.00 60.19 119 LYS A N 1
ATOM 951 C CA . LYS A 1 119 ? 4.486 0.263 -13.374 1.00 60.19 119 LYS A CA 1
ATOM 952 C C . LYS A 1 119 ? 4.938 1.147 -14.543 1.00 60.19 119 LYS A C 1
ATOM 954 O O . LYS A 1 119 ? 5.738 0.723 -15.373 1.00 60.19 119 LYS A O 1
ATOM 959 N N . THR A 1 120 ? 4.499 2.406 -14.567 1.00 63.47 120 THR A N 1
ATOM 960 C CA . THR A 1 120 ? 4.876 3.364 -15.620 1.00 63.47 120 THR A CA 1
ATOM 961 C C . THR A 1 120 ? 6.365 3.729 -15.563 1.00 63.47 120 THR A C 1
ATOM 963 O O . THR A 1 120 ? 7.031 3.758 -16.596 1.00 63.47 120 THR A O 1
ATOM 966 N N . LYS A 1 121 ? 6.922 3.957 -14.365 1.00 61.56 121 LYS A N 1
ATOM 967 C CA . LYS A 1 121 ? 8.356 4.240 -14.178 1.00 61.56 121 LYS A CA 1
ATOM 968 C C . LYS A 1 121 ? 9.235 3.042 -14.528 1.00 61.56 121 LYS A C 1
ATOM 970 O O . LYS A 1 121 ? 10.296 3.241 -15.112 1.00 61.56 121 LYS A O 1
ATOM 975 N N . ALA A 1 122 ? 8.807 1.825 -14.190 1.00 59.72 122 ALA A N 1
ATOM 976 C CA . ALA A 1 122 ? 9.509 0.603 -14.575 1.00 59.72 122 ALA A CA 1
ATOM 977 C C . ALA A 1 122 ? 9.573 0.474 -16.105 1.00 59.72 122 ALA A C 1
ATOM 979 O O . ALA A 1 122 ? 10.663 0.429 -16.664 1.00 59.72 122 ALA A O 1
ATOM 980 N N . ALA A 1 123 ? 8.432 0.600 -16.789 1.00 67.94 123 ALA A N 1
ATOM 981 C CA . ALA A 1 123 ? 8.378 0.558 -18.250 1.00 67.94 123 ALA A CA 1
ATOM 982 C C . ALA A 1 123 ? 9.201 1.676 -18.926 1.00 67.94 123 ALA A C 1
ATOM 984 O O . ALA A 1 123 ? 9.781 1.476 -19.993 1.00 67.94 123 ALA A O 1
ATOM 985 N N . GLN A 1 124 ? 9.269 2.869 -18.323 1.00 65.38 124 GLN A N 1
ATOM 986 C CA . GLN A 1 124 ? 10.135 3.949 -18.806 1.00 65.38 124 GLN A CA 1
ATOM 987 C C . GLN A 1 124 ? 11.622 3.621 -18.643 1.00 65.38 124 GLN A C 1
ATOM 989 O O . GLN A 1 124 ? 12.399 3.904 -19.555 1.00 65.38 124 GLN A O 1
ATOM 994 N N . LYS A 1 125 ? 12.020 3.026 -17.512 1.00 70.56 125 LYS A N 1
ATOM 995 C CA . LYS A 1 125 ? 13.402 2.583 -17.293 1.00 70.56 125 LYS A CA 1
ATOM 996 C C . LYS A 1 125 ? 13.801 1.476 -18.258 1.00 70.56 125 LYS A C 1
ATOM 998 O O . LYS A 1 125 ? 14.882 1.571 -18.824 1.00 70.56 125 LYS A O 1
ATOM 1003 N N . ASP A 1 126 ? 12.927 0.509 -18.513 1.00 76.25 126 ASP A N 1
ATOM 1004 C CA . ASP A 1 126 ? 13.201 -0.568 -19.471 1.00 76.25 126 ASP A CA 1
ATOM 1005 C C . ASP A 1 126 ? 13.453 -0.003 -20.875 1.00 76.25 126 ASP A C 1
ATOM 1007 O O . ASP A 1 126 ? 14.456 -0.317 -21.510 1.00 76.25 126 ASP A O 1
ATOM 1011 N N . ARG A 1 127 ? 12.631 0.958 -21.320 1.00 80.69 127 ARG A N 1
ATOM 1012 C CA . ARG A 1 127 ? 12.864 1.656 -22.598 1.00 80.69 127 ARG A CA 1
ATOM 1013 C C . ARG A 1 127 ? 14.183 2.430 -22.632 1.00 80.69 127 ARG A C 1
ATOM 1015 O O . ARG A 1 127 ? 14.804 2.519 -23.689 1.00 80.69 127 ARG A O 1
ATOM 1022 N N . GLN A 1 128 ? 14.596 3.034 -21.518 1.00 79.62 128 GLN A N 1
ATOM 1023 C CA . GLN A 1 128 ? 15.880 3.736 -21.439 1.00 79.62 128 GLN A CA 1
ATOM 1024 C C . GLN A 1 128 ? 17.060 2.765 -21.501 1.00 79.62 128 GLN A C 1
ATOM 1026 O O . GLN A 1 128 ? 18.037 3.059 -22.188 1.00 79.62 128 GLN A O 1
ATOM 1031 N N . LEU A 1 129 ? 16.959 1.617 -20.829 1.00 85.38 129 LEU A N 1
ATOM 1032 C CA . LEU A 1 129 ? 17.969 0.563 -20.885 1.00 85.38 129 LEU A CA 1
ATOM 1033 C C . LEU A 1 129 ? 18.108 0.017 -22.309 1.00 85.38 129 LEU A C 1
ATOM 1035 O O . LEU A 1 129 ? 19.216 -0.007 -22.833 1.00 85.38 129 LEU A O 1
ATOM 1039 N N . ASP A 1 130 ? 16.998 -0.256 -22.999 1.00 87.75 130 ASP A N 1
ATOM 1040 C CA . ASP A 1 130 ? 17.022 -0.683 -24.405 1.00 87.75 130 ASP A CA 1
ATOM 1041 C C . ASP A 1 130 ? 17.722 0.333 -25.323 1.00 87.75 130 ASP A C 1
ATOM 1043 O O . ASP A 1 130 ? 18.454 -0.028 -26.250 1.00 87.75 130 ASP A O 1
ATOM 1047 N N . GLN A 1 131 ? 17.501 1.631 -25.094 1.00 89.19 131 GLN A N 1
ATOM 1048 C CA . GLN A 1 131 ? 18.176 2.688 -25.850 1.00 89.19 131 GLN A CA 1
ATOM 1049 C C . GLN A 1 131 ? 19.675 2.745 -25.542 1.00 89.19 131 GLN A C 1
ATOM 1051 O O . GLN A 1 131 ? 20.477 2.952 -26.458 1.00 89.19 131 GLN A O 1
ATOM 1056 N N . GLN A 1 132 ? 20.060 2.561 -24.278 1.00 83.25 132 GLN A N 1
ATOM 1057 C CA . GLN A 1 132 ? 21.462 2.507 -23.872 1.00 83.25 132 GLN A CA 1
ATOM 1058 C C . GLN A 1 132 ? 22.168 1.291 -24.471 1.00 83.25 132 GLN A C 1
ATOM 1060 O O . GLN A 1 132 ? 23.238 1.463 -25.051 1.00 83.25 132 GLN A O 1
ATOM 1065 N N . ASP A 1 133 ? 21.544 0.117 -24.455 1.00 89.56 133 ASP A N 1
ATOM 1066 C CA . ASP A 1 133 ? 22.089 -1.103 -25.055 1.00 89.56 133 ASP A CA 1
ATOM 1067 C C . ASP A 1 133 ? 22.302 -0.952 -26.562 1.00 89.56 133 ASP A C 1
ATOM 1069 O O . ASP A 1 133 ? 23.358 -1.304 -27.094 1.00 89.56 133 ASP A O 1
ATOM 1073 N N . ARG A 1 134 ? 21.335 -0.357 -27.275 1.00 89.19 134 ARG A N 1
ATOM 1074 C CA . ARG A 1 134 ? 21.501 -0.035 -28.703 1.00 89.19 134 ARG A CA 1
ATOM 1075 C C . ARG A 1 134 ? 22.659 0.930 -28.933 1.00 89.19 134 ARG A C 1
ATOM 1077 O O . ARG A 1 134 ? 23.419 0.755 -29.883 1.00 89.19 134 ARG A O 1
ATOM 1084 N N . LYS A 1 135 ? 22.807 1.944 -28.075 1.00 88.06 135 LYS A N 1
ATOM 1085 C CA . LYS A 1 135 ? 23.897 2.920 -28.170 1.00 88.06 135 LYS A CA 1
ATOM 1086 C C . LYS A 1 135 ? 25.256 2.274 -27.904 1.00 88.06 135 LYS A C 1
ATOM 1088 O O . LYS A 1 135 ? 26.195 2.575 -28.633 1.00 88.06 135 LYS A O 1
ATOM 1093 N N . ILE A 1 136 ? 25.357 1.398 -26.905 1.00 89.81 136 ILE A N 1
ATOM 1094 C CA . ILE A 1 136 ? 26.582 0.651 -26.592 1.00 89.81 136 ILE A CA 1
ATOM 1095 C C . ILE A 1 136 ? 26.976 -0.207 -27.790 1.00 89.81 136 ILE A C 1
ATOM 1097 O O . ILE A 1 136 ? 28.073 -0.023 -28.305 1.00 89.81 136 ILE A O 1
ATOM 1101 N N . LYS A 1 137 ? 26.054 -1.017 -28.328 1.00 89.75 137 LYS A N 1
ATOM 1102 C CA . LYS A 1 137 ? 26.312 -1.828 -29.530 1.00 89.75 137 LYS A CA 1
ATOM 1103 C C . LYS A 1 137 ? 26.789 -0.988 -30.712 1.00 89.75 137 LYS A C 1
ATOM 1105 O O . LYS A 1 137 ? 27.716 -1.373 -31.415 1.00 89.75 137 LYS A O 1
ATOM 1110 N N . LEU A 1 138 ? 26.186 0.181 -30.928 1.00 88.69 138 LEU A N 1
ATOM 1111 C CA . LEU A 1 138 ? 26.594 1.078 -32.008 1.00 88.69 138 LEU A CA 1
ATOM 1112 C C . LEU A 1 138 ? 27.988 1.684 -31.767 1.00 88.69 138 LEU A C 1
ATOM 1114 O O . LEU A 1 138 ? 28.749 1.871 -32.713 1.00 88.69 138 LEU A O 1
ATOM 1118 N N . MET A 1 139 ? 28.339 2.002 -30.518 1.00 85.94 139 MET A N 1
ATOM 1119 C CA . MET A 1 139 ? 29.683 2.474 -30.167 1.00 85.94 139 MET A CA 1
ATOM 1120 C C . MET A 1 139 ? 30.728 1.364 -30.292 1.00 85.94 139 MET A C 1
ATOM 1122 O O . MET A 1 139 ? 31.807 1.636 -30.803 1.00 85.94 139 MET A O 1
ATOM 1126 N N . GLU A 1 140 ? 30.404 0.129 -29.912 1.00 90.06 140 GLU A N 1
ATOM 1127 C CA . GLU A 1 140 ? 31.265 -1.044 -30.110 1.00 90.06 140 GLU A CA 1
ATOM 1128 C C . GLU A 1 140 ? 31.506 -1.313 -31.598 1.00 90.06 140 GLU A C 1
ATOM 1130 O O . GLU A 1 140 ? 32.647 -1.496 -32.012 1.00 90.06 140 GLU A O 1
ATOM 1135 N N . GLN A 1 141 ? 30.460 -1.243 -32.428 1.00 86.75 141 GLN A N 1
ATOM 1136 C CA . GLN A 1 141 ? 30.588 -1.352 -33.885 1.00 86.75 141 GLN A CA 1
ATOM 1137 C C . GLN A 1 141 ? 31.475 -0.245 -34.465 1.00 86.75 141 GLN A C 1
ATOM 1139 O O . GLN A 1 141 ? 32.334 -0.518 -35.299 1.00 86.75 141 GLN A O 1
ATOM 1144 N N . LYS A 1 142 ? 31.309 1.001 -34.005 1.00 84.50 142 LYS A N 1
ATOM 1145 C CA . LYS A 1 142 ? 32.157 2.124 -34.432 1.00 84.50 142 LYS A CA 1
ATOM 1146 C C . LYS A 1 142 ? 33.602 1.975 -33.970 1.00 84.50 142 LYS A C 1
ATOM 1148 O O . LYS A 1 142 ? 34.502 2.304 -34.735 1.00 84.50 142 LYS A O 1
ATOM 1153 N N . ALA A 1 143 ? 33.828 1.490 -32.752 1.00 86.12 143 ALA A N 1
ATOM 1154 C CA . ALA A 1 143 ? 35.163 1.215 -32.239 1.00 86.12 143 ALA A CA 1
ATOM 1155 C C . ALA A 1 143 ? 35.841 0.107 -33.059 1.00 86.12 143 ALA A C 1
ATOM 1157 O O . ALA A 1 143 ? 36.954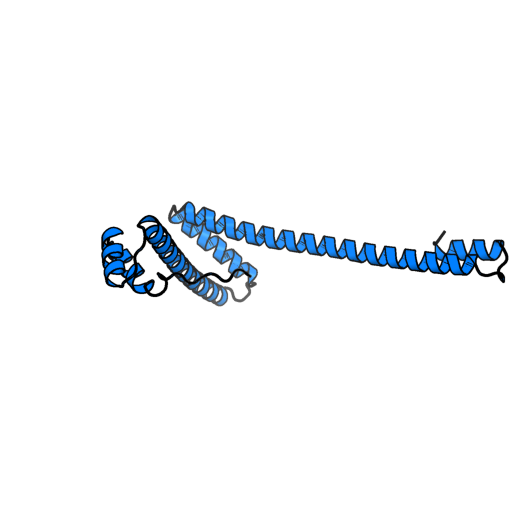 0.304 -33.533 1.00 86.12 143 ALA A O 1
ATOM 1158 N N . ALA A 1 144 ? 35.130 -0.988 -33.340 1.00 86.75 144 ALA A N 1
ATOM 1159 C CA . ALA A 1 144 ? 35.624 -2.069 -34.188 1.00 86.75 144 ALA A CA 1
ATOM 1160 C C . ALA A 1 144 ? 35.948 -1.589 -35.616 1.00 86.75 144 ALA A C 1
ATOM 1162 O O . ALA A 1 144 ? 37.015 -1.905 -36.140 1.00 86.75 144 ALA A O 1
ATOM 1163 N N . ALA A 1 145 ? 35.076 -0.780 -36.228 1.00 81.94 145 ALA A N 1
ATOM 1164 C CA . ALA A 1 145 ? 35.327 -0.186 -37.543 1.00 81.94 145 ALA A CA 1
ATOM 1165 C C . ALA A 1 145 ? 36.539 0.762 -37.526 1.00 81.94 145 ALA A C 1
ATOM 1167 O O . ALA A 1 145 ? 37.331 0.783 -38.466 1.00 81.94 145 ALA A O 1
ATOM 1168 N N . PHE A 1 146 ? 36.725 1.519 -36.443 1.00 84.62 146 PHE A N 1
ATOM 1169 C CA . PHE A 1 146 ? 37.869 2.412 -36.272 1.00 84.62 146 PHE A CA 1
ATOM 1170 C C . PHE A 1 146 ? 39.192 1.656 -36.084 1.00 84.62 146 PHE A C 1
ATOM 1172 O O . PHE A 1 146 ? 40.210 2.041 -36.661 1.00 84.62 146 PHE A O 1
ATOM 1179 N N . ASP A 1 147 ? 39.188 0.559 -35.330 1.00 85.19 147 ASP A N 1
ATOM 1180 C CA . ASP A 1 147 ? 40.366 -0.295 -35.168 1.00 85.19 147 ASP A CA 1
ATOM 1181 C C . ASP A 1 147 ? 40.724 -1.012 -36.480 1.00 85.19 147 ASP A C 1
ATOM 1183 O O . ASP A 1 147 ? 41.897 -1.064 -36.859 1.00 85.19 147 ASP A O 1
ATOM 1187 N N . GLN A 1 148 ? 39.723 -1.465 -37.244 1.00 83.06 148 GLN A N 1
ATOM 1188 C CA . GLN A 1 148 ? 39.925 -1.998 -38.597 1.00 83.06 148 GLN A CA 1
ATOM 1189 C C . GLN A 1 148 ? 40.482 -0.934 -39.554 1.00 83.06 148 GLN A C 1
ATOM 1191 O O . GLN A 1 148 ? 41.431 -1.206 -40.290 1.00 83.06 148 GLN A O 1
ATOM 1196 N N . ALA A 1 149 ? 39.963 0.294 -39.501 1.00 81.12 149 ALA A N 1
ATOM 1197 C CA . ALA A 1 149 ? 40.452 1.421 -40.292 1.00 81.12 149 ALA A CA 1
ATOM 1198 C C . ALA A 1 149 ? 41.923 1.756 -39.996 1.00 81.12 149 ALA A C 1
ATOM 1200 O O . ALA A 1 149 ? 42.708 1.984 -40.918 1.00 81.12 149 ALA A O 1
ATOM 1201 N N . LYS A 1 150 ? 42.332 1.730 -38.721 1.00 84.19 150 LYS A N 1
ATOM 1202 C CA . LYS A 1 150 ? 43.746 1.874 -38.337 1.00 84.19 150 LYS A CA 1
ATOM 1203 C C . LYS A 1 150 ? 44.614 0.759 -38.915 1.00 84.19 150 LYS A C 1
ATOM 1205 O O . LYS A 1 150 ? 45.704 1.050 -39.403 1.00 84.19 150 LYS A O 1
ATOM 1210 N N . GLY A 1 151 ? 44.127 -0.482 -38.897 1.00 80.81 151 GLY A N 1
ATOM 1211 C CA . GLY A 1 151 ? 44.804 -1.621 -39.519 1.00 80.81 151 GLY A CA 1
ATOM 1212 C C . GLY A 1 151 ? 45.020 -1.424 -41.022 1.00 80.81 151 GLY A C 1
ATOM 1213 O O . GLY A 1 151 ? 46.131 -1.606 -41.507 1.00 80.81 151 GLY A O 1
ATOM 1214 N N . VAL A 1 152 ? 43.995 -0.958 -41.744 1.00 79.38 152 VAL A N 1
ATOM 1215 C CA . VAL A 1 152 ? 44.076 -0.655 -43.187 1.00 79.38 152 VAL A CA 1
ATOM 1216 C C . VAL A 1 152 ? 45.041 0.498 -43.481 1.00 79.38 152 VAL A C 1
ATOM 1218 O O . VAL A 1 152 ? 45.789 0.444 -44.454 1.00 79.38 152 VAL A O 1
ATOM 1221 N N . MET A 1 153 ? 45.056 1.540 -42.647 1.00 76.75 153 MET A N 1
ATOM 1222 C CA . MET A 1 153 ? 45.953 2.690 -42.819 1.00 76.75 153 MET A CA 1
ATOM 1223 C C . MET A 1 153 ? 47.420 2.351 -42.517 1.00 76.75 153 MET A C 1
ATOM 1225 O O . MET A 1 153 ? 48.312 2.937 -43.131 1.00 76.75 153 MET A O 1
ATOM 1229 N N . GLY A 1 154 ? 47.668 1.417 -41.593 1.00 77.94 154 GLY A N 1
ATOM 1230 C CA . GLY A 1 154 ? 49.005 0.937 -41.231 1.00 77.94 154 GLY A CA 1
ATOM 1231 C C . GLY A 1 154 ? 49.577 -0.134 -42.166 1.00 77.94 154 GLY A C 1
ATOM 1232 O O . GLY A 1 154 ? 50.773 -0.416 -42.093 1.00 77.94 154 GLY A O 1
ATOM 1233 N N . ASP A 1 155 ? 48.760 -0.716 -43.047 1.00 78.31 155 ASP A N 1
ATOM 1234 C CA . ASP A 1 155 ? 49.180 -1.774 -43.963 1.00 78.31 155 ASP A CA 1
ATOM 1235 C C . ASP A 1 155 ? 49.965 -1.205 -45.157 1.00 78.31 155 ASP A C 1
ATOM 1237 O O . ASP A 1 155 ? 49.413 -0.604 -46.083 1.00 78.31 155 ASP A O 1
ATOM 1241 N N . GLN A 1 156 ? 51.285 -1.397 -45.132 1.00 76.56 156 GLN A N 1
ATOM 1242 C CA . GLN A 1 156 ? 52.204 -0.925 -46.171 1.00 76.56 156 GLN A CA 1
ATOM 1243 C C . GLN A 1 156 ? 52.039 -1.659 -47.512 1.00 76.56 156 GLN A C 1
ATOM 1245 O O . GLN A 1 156 ? 52.539 -1.164 -48.520 1.00 76.56 156 GLN A O 1
ATOM 1250 N N . ALA A 1 157 ? 51.323 -2.790 -47.552 1.00 78.06 157 ALA A N 1
ATOM 1251 C CA . ALA A 1 157 ? 51.094 -3.560 -48.773 1.00 78.06 157 ALA A CA 1
ATOM 1252 C C . ALA A 1 157 ? 49.970 -2.993 -49.664 1.00 78.06 157 ALA A C 1
ATOM 1254 O O . ALA A 1 157 ? 49.846 -3.395 -50.821 1.00 78.06 157 ALA A O 1
ATOM 1255 N N . LEU A 1 158 ? 49.151 -2.066 -49.152 1.00 77.50 158 LEU A N 1
ATOM 1256 C CA . LEU A 1 158 ? 48.042 -1.463 -49.896 1.00 77.50 158 LEU A CA 1
ATOM 1257 C C . LEU A 1 158 ? 48.446 -0.121 -50.517 1.00 77.50 158 LEU A C 1
ATOM 1259 O O . LEU A 1 158 ? 48.988 0.749 -49.827 1.00 77.50 158 LEU A O 1
ATOM 1263 N N . SER A 1 159 ? 48.101 0.070 -51.794 1.00 82.56 159 SER A N 1
ATOM 1264 C CA . SER A 1 159 ? 48.170 1.376 -52.470 1.00 82.56 159 SER A CA 1
ATOM 1265 C C . SER A 1 159 ? 47.134 2.361 -51.907 1.00 82.56 159 SER A C 1
ATOM 1267 O O . SER A 1 159 ? 46.139 1.952 -51.304 1.00 82.56 159 SER A O 1
ATOM 1269 N N . GLU A 1 160 ? 47.335 3.666 -52.108 1.00 77.62 160 GLU A N 1
ATOM 1270 C CA . GLU A 1 160 ? 46.424 4.704 -51.595 1.00 77.62 160 GLU A CA 1
ATOM 1271 C C . GLU A 1 160 ? 44.979 4.538 -52.091 1.00 77.62 160 GLU A C 1
ATOM 1273 O O . GLU A 1 160 ? 44.044 4.669 -51.298 1.00 77.62 160 GLU A O 1
ATOM 1278 N N . GLU A 1 161 ? 44.776 4.160 -53.357 1.00 80.19 161 GLU A N 1
ATOM 1279 C CA . GLU A 1 161 ? 43.439 3.875 -53.901 1.00 80.19 161 GLU A CA 1
ATOM 1280 C C . GLU A 1 161 ? 42.778 2.668 -53.222 1.00 80.19 161 GLU A C 1
ATOM 1282 O O . GLU A 1 161 ? 41.589 2.708 -52.894 1.00 80.19 161 GLU A O 1
ATOM 1287 N N . GLN A 1 162 ? 43.542 1.611 -52.939 1.00 80.19 162 GLN A N 1
ATOM 1288 C CA . GLN A 1 162 ? 43.025 0.423 -52.252 1.00 80.19 162 GLN A CA 1
ATOM 1289 C C . GLN A 1 162 ? 42.698 0.706 -50.781 1.00 80.19 162 GLN A C 1
ATOM 1291 O O . GLN A 1 162 ? 41.695 0.199 -50.270 1.00 80.19 162 GLN A O 1
ATOM 1296 N N . ARG A 1 163 ? 43.486 1.555 -50.106 1.00 80.50 163 ARG A N 1
ATOM 1297 C CA . ARG A 1 163 ? 43.172 2.031 -48.748 1.00 80.50 163 ARG A CA 1
ATOM 1298 C C . ARG A 1 163 ? 41.902 2.878 -48.747 1.00 80.50 163 ARG A C 1
ATOM 1300 O O . ARG A 1 163 ? 41.017 2.638 -47.930 1.00 80.50 163 ARG A O 1
ATOM 1307 N N . ALA A 1 164 ? 41.766 3.809 -49.691 1.00 79.69 164 ALA A N 1
ATOM 1308 C CA . ALA A 1 164 ? 40.584 4.661 -49.814 1.00 79.69 164 ALA A CA 1
ATOM 1309 C C . ALA A 1 164 ? 39.305 3.875 -50.165 1.00 79.69 164 ALA A C 1
ATOM 1311 O O . ALA A 1 164 ? 38.219 4.247 -49.717 1.00 79.69 164 ALA A O 1
ATOM 1312 N N . SER A 1 165 ? 39.414 2.791 -50.941 1.00 83.25 165 SER A N 1
ATOM 1313 C CA . SER A 1 165 ? 38.286 1.899 -51.245 1.00 83.25 165 SER A CA 1
ATOM 1314 C C . SER A 1 165 ? 37.854 1.081 -50.024 1.00 83.25 165 SER A C 1
ATOM 1316 O O . SER A 1 165 ? 36.674 1.070 -49.684 1.00 83.25 165 SER A O 1
ATOM 1318 N N . ARG A 1 166 ? 38.800 0.463 -49.300 1.00 79.00 166 ARG A N 1
ATOM 1319 C CA . ARG A 1 166 ? 38.493 -0.302 -48.076 1.00 79.00 166 ARG A CA 1
ATOM 1320 C C . ARG A 1 166 ? 37.952 0.568 -46.943 1.00 79.00 166 ARG A C 1
ATOM 1322 O O . ARG A 1 166 ? 37.100 0.127 -46.180 1.00 79.00 166 ARG A O 1
ATOM 1329 N N . MET A 1 167 ? 38.417 1.812 -46.841 1.00 78.75 167 MET A N 1
ATOM 1330 C CA . MET A 1 167 ? 37.884 2.779 -45.879 1.00 78.75 167 MET A CA 1
ATOM 1331 C C . MET A 1 167 ? 36.430 3.160 -46.188 1.00 78.75 167 MET A C 1
ATOM 1333 O O . MET A 1 167 ? 35.637 3.301 -45.263 1.00 78.75 167 MET A O 1
ATOM 1337 N N . ARG A 1 168 ? 36.050 3.285 -47.465 1.00 81.44 168 ARG A N 1
ATOM 1338 C CA . ARG A 1 168 ? 34.651 3.529 -47.859 1.00 81.44 168 ARG A CA 1
ATOM 1339 C C . ARG A 1 168 ? 33.736 2.358 -47.497 1.00 81.44 168 ARG A C 1
ATOM 1341 O O . ARG A 1 168 ? 32.697 2.575 -46.880 1.00 81.44 168 ARG A O 1
ATOM 1348 N N . GLU A 1 169 ? 34.176 1.125 -47.744 1.00 81.00 169 GLU A N 1
ATOM 1349 C CA . GLU A 1 169 ? 33.436 -0.086 -47.354 1.00 81.00 169 GLU A CA 1
ATOM 1350 C C . GLU A 1 169 ? 33.248 -0.215 -45.831 1.00 81.00 169 GLU A C 1
ATOM 1352 O O . GLU A 1 169 ? 32.150 -0.523 -45.374 1.00 81.00 169 GLU A O 1
ATOM 1357 N N . LEU A 1 170 ? 34.285 0.071 -45.032 1.00 77.69 170 LEU A N 1
ATOM 1358 C CA . LEU A 1 170 ? 34.242 -0.033 -43.563 1.00 77.69 170 LEU A CA 1
ATOM 1359 C C . LEU A 1 170 ? 33.262 0.941 -42.895 1.00 77.69 170 LEU A C 1
ATOM 1361 O O . LEU A 1 170 ? 32.721 0.640 -41.830 1.00 77.69 170 LEU A O 1
ATOM 1365 N N . PHE A 1 171 ? 33.038 2.105 -43.506 1.00 76.88 171 PHE A N 1
ATOM 1366 C CA . PHE A 1 171 ? 32.128 3.130 -42.989 1.00 76.88 171 PHE A CA 1
ATOM 1367 C C . PHE A 1 171 ? 30.806 3.221 -43.766 1.00 76.88 171 PHE A C 1
ATOM 1369 O O . PHE A 1 171 ? 29.969 4.056 -43.421 1.00 76.88 171 PHE A O 1
ATOM 1376 N N . GLY A 1 172 ? 30.594 2.355 -44.764 1.00 68.12 172 GLY A N 1
ATOM 1377 C CA . GLY A 1 172 ? 29.372 2.307 -45.569 1.00 68.12 172 GLY A CA 1
ATOM 1378 C C . GLY A 1 172 ? 29.113 3.580 -46.384 1.00 68.12 172 GLY A C 1
ATOM 1379 O O . GLY A 1 172 ? 27.957 3.990 -46.487 1.00 68.12 172 GLY A O 1
ATOM 1380 N N . MET A 1 173 ? 30.178 4.216 -46.896 1.00 55.81 173 MET A N 1
ATOM 1381 C CA . MET A 1 173 ? 30.139 5.436 -47.724 1.00 55.81 173 MET A CA 1
ATOM 1382 C C . MET A 1 173 ? 30.324 5.154 -49.212 1.00 55.81 173 MET A C 1
ATOM 1384 O O . MET A 1 173 ? 31.174 4.301 -49.551 1.00 55.81 173 MET A O 1
#

Foldseek 3Di:
DDDPDDDPCNVVLVVLQVCVVVVPDLVRVQVVVVVVVDHDDSVVSVVSNVVSVVVVVVVVLVVVLVVQLVVCCVVPVVDDPVRSVVVSLVVQLVVCVVVVPVVSNVVSVVVVVVVVVVVVVVVVVVVVVVVVVVVVVVVVLVVVLVVVLVVLVPDPVDDPVRSVVVNCVSVVD

pLDDT: mean 79.2, std 11.5, range [33.81, 97.06]

Secondary structure (DSSP, 8-state):
-------TTGGGHHHHHHHHHTT--HHHHHHHHHHTT----HHHHHHHHHHHHHHHHHHHHHHHHHHHHHHHHHH-TTS-HHHHHHHHHHHHHHHHHHTT-HHHHHHHHHHHHHHHHHHHHHHHHHHHHHHHHHHHHHHHHHHHHHHHHHHHHH-TTS-HHHHHHHHHHHHT-

Radius of gyration: 32.47 Å; chains: 1; bounding box: 73×29×91 Å

Sequence (173 aa):
MSKSKKSKLDQFAGTLAEMDVEKKTIDEMRAWLKGEGVSVSSGRLSVYLESLRNLKELDQSNDLLEQFQEFTRKKNPDWSPEKVRQTGIDFFVAHTVAKKDANKFATIVTLDQNERFGKTKAAQKDRQLDQQDRKIKLMEQKAAAFDQAKGVMGDQALSEEQRASRMRELFGM